Protein AF-A0A7V8VLI4-F1 (afdb_monomer_lite)

Foldseek 3Di:
DPPPPPVQLLVVLVVLLCQLVVLVCCLCVDCPPVVVDFPCCVPQPPPDPVSVVVSVVRSVVSNVSSVVSNVVSVVSD

Sequence (77 aa):
MDERIVTKPLTRAGILLGVGLGGFVDGILLHQILQTHNMLSARLPKTTIPNVEINMFWDGMFHSFTWITTAIGLVLL

Radius of gyration: 17.38 Å; chains: 1; bounding box: 51×19×47 Å

Secondary structure (DSSP, 8-state):
--------THHHHHHHHHHHHHHHHIIIIIIIIS-S--TTTTTS-TTSHHHHHHHHHHHHHHHHHHHHHHHHHHHT-

pLDDT: mean 93.09, std 12.29, range [49.53, 98.81]

Structure (mmCIF, N/CA/C/O backbone):
data_AF-A0A7V8VLI4-F1
#
_entry.id   AF-A0A7V8VLI4-F1
#
loop_
_atom_site.group_PDB
_atom_site.id
_atom_site.type_symbol
_atom_site.label_atom_id
_atom_site.label_alt_id
_atom_site.label_comp_id
_atom_site.label_asym_id
_atom_site.label_entity_id
_atom_site.label_seq_id
_atom_site.pdbx_PDB_ins_code
_atom_site.Cartn_x
_atom_site.Cartn_y
_atom_site.Cartn_z
_atom_site.occupancy
_atom_site.B_iso_or_equiv
_atom_site.auth_seq_id
_atom_site.auth_comp_id
_atom_site.auth_asym_id
_atom_site.auth_atom_id
_atom_site.pdbx_PDB_model_num
ATOM 1 N N . MET A 1 1 ? -33.614 7.543 30.284 1.00 49.53 1 MET A N 1
ATOM 2 C CA . MET A 1 1 ? -32.170 7.262 30.195 1.00 49.53 1 MET A CA 1
ATOM 3 C C . MET A 1 1 ? -31.917 6.846 28.762 1.00 49.53 1 MET A C 1
ATOM 5 O O . MET A 1 1 ? -32.463 5.839 28.340 1.00 49.53 1 MET A O 1
ATOM 9 N N . ASP A 1 2 ? -31.275 7.713 27.984 1.00 51.53 2 ASP A N 1
ATOM 10 C CA . ASP A 1 2 ? -30.998 7.484 26.564 1.00 51.53 2 ASP A CA 1
ATOM 11 C C . ASP A 1 2 ? -29.767 6.575 26.466 1.00 51.53 2 ASP A C 1
ATOM 13 O O . ASP A 1 2 ? -28.632 7.050 26.465 1.00 51.53 2 ASP A O 1
ATOM 17 N N . GLU A 1 3 ? -29.981 5.258 26.478 1.00 56.53 3 GLU A N 1
ATOM 18 C CA . GLU A 1 3 ? -28.949 4.283 26.121 1.00 56.53 3 GLU A CA 1
ATOM 19 C C . GLU A 1 3 ? -28.743 4.321 24.605 1.00 56.53 3 GLU A C 1
ATOM 21 O O . GLU A 1 3 ? -29.060 3.383 23.872 1.00 56.53 3 GLU A O 1
ATOM 26 N N . ARG A 1 4 ? -28.182 5.425 24.100 1.00 61.97 4 ARG A N 1
ATOM 27 C CA . ARG A 1 4 ? -27.504 5.349 22.812 1.00 61.97 4 ARG A CA 1
ATOM 28 C C . ARG A 1 4 ? -26.357 4.390 23.029 1.00 61.97 4 ARG A C 1
ATOM 30 O O . ARG A 1 4 ? -25.381 4.729 23.696 1.00 61.97 4 ARG A O 1
ATOM 37 N N . ILE A 1 5 ? -26.482 3.193 22.468 1.00 61.03 5 ILE A N 1
ATOM 38 C CA . ILE A 1 5 ? -25.342 2.346 22.157 1.00 61.03 5 ILE A CA 1
ATOM 39 C C . ILE A 1 5 ? -24.421 3.241 21.326 1.00 61.03 5 ILE A C 1
ATOM 41 O O . ILE A 1 5 ? -24.611 3.416 20.123 1.00 61.03 5 ILE A O 1
ATOM 45 N N . VAL A 1 6 ? -23.457 3.887 21.981 1.00 60.44 6 VAL A N 1
ATOM 46 C CA . VAL A 1 6 ? -22.305 4.464 21.309 1.00 60.44 6 VAL A CA 1
ATOM 47 C C . VAL A 1 6 ? -21.628 3.239 20.732 1.00 60.44 6 VAL A C 1
ATOM 49 O O . VAL A 1 6 ? -20.910 2.534 21.439 1.00 60.44 6 VAL A O 1
ATOM 52 N N . THR A 1 7 ? -21.948 2.902 19.480 1.00 60.97 7 THR A N 1
ATOM 53 C CA . THR A 1 7 ? -21.198 1.900 18.738 1.00 60.97 7 THR A CA 1
ATOM 54 C C . THR A 1 7 ? -19.781 2.432 18.742 1.00 60.97 7 THR A C 1
ATOM 56 O O . THR A 1 7 ? -19.473 3.390 18.026 1.00 60.97 7 THR A O 1
ATOM 59 N N . LYS A 1 8 ? -18.956 1.901 19.650 1.00 63.81 8 LYS A N 1
ATOM 60 C CA . LYS A 1 8 ? -17.549 2.257 19.754 1.00 63.81 8 LYS A CA 1
ATOM 61 C C . LYS A 1 8 ? -16.985 2.194 18.332 1.00 63.81 8 LYS A C 1
ATOM 63 O O . LYS A 1 8 ? -17.374 1.281 17.597 1.00 63.81 8 LYS A O 1
ATOM 68 N N . PRO A 1 9 ? -16.116 3.123 17.913 1.00 78.12 9 PRO A N 1
ATOM 69 C CA . PRO A 1 9 ? -15.589 3.187 16.547 1.00 78.12 9 PRO A CA 1
ATOM 70 C C . PRO A 1 9 ? -14.816 1.935 16.072 1.00 78.12 9 PRO A C 1
ATOM 72 O O . PRO A 1 9 ? -14.221 1.978 15.005 1.00 78.12 9 PRO A O 1
ATOM 75 N N . LEU A 1 10 ? -14.903 0.803 16.780 1.00 89.62 10 LEU A N 1
ATOM 76 C CA . LEU A 1 10 ? -14.328 -0.514 16.519 1.00 89.62 10 LEU A CA 1
ATOM 77 C C . LEU A 1 10 ? -14.460 -0.984 15.071 1.00 89.62 10 LEU A C 1
ATOM 79 O O . LEU A 1 10 ? -13.489 -1.491 14.527 1.00 89.62 10 LEU A O 1
ATOM 83 N N . THR A 1 11 ? -15.610 -0.804 14.410 1.00 94.00 11 THR A N 1
ATOM 84 C CA . THR A 1 11 ? -15.730 -1.187 12.991 1.00 94.00 11 THR A CA 1
ATOM 85 C C . THR A 1 11 ? -14.833 -0.320 12.110 1.00 94.00 11 THR A C 1
ATOM 87 O O . THR A 1 11 ? -14.153 -0.828 11.227 1.00 94.00 11 THR A O 1
ATOM 90 N N . ARG A 1 12 ? -14.791 0.994 12.362 1.00 94.06 12 ARG A N 1
ATOM 91 C CA . ARG A 1 12 ? -13.946 1.932 11.607 1.00 94.06 1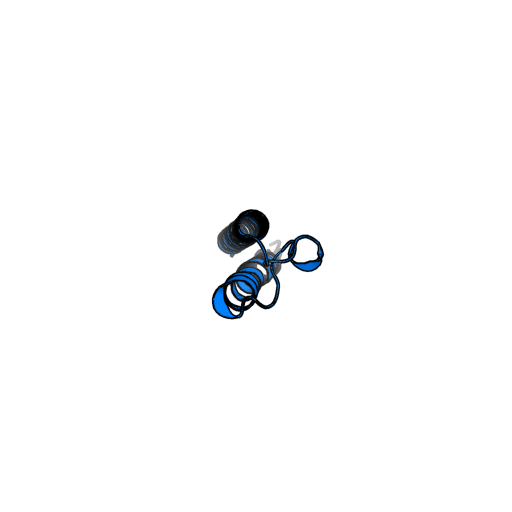2 ARG A CA 1
ATOM 92 C C . ARG A 1 12 ? -12.467 1.701 11.919 1.00 94.06 12 ARG A C 1
ATOM 94 O O . ARG A 1 12 ? -11.666 1.636 10.995 1.00 94.06 12 ARG A O 1
ATOM 101 N N . ALA A 1 13 ? -12.134 1.515 13.194 1.00 95.62 13 ALA A N 1
ATOM 102 C CA . ALA A 1 13 ? -10.800 1.165 13.661 1.00 95.62 13 ALA A CA 1
ATOM 103 C C . ALA A 1 13 ? -10.316 -0.140 13.019 1.00 95.62 13 ALA A C 1
ATOM 105 O O . ALA A 1 13 ? -9.262 -0.164 12.395 1.00 95.62 13 ALA A O 1
ATOM 106 N N . GLY A 1 14 ? -11.130 -1.197 13.077 1.00 96.56 14 GLY A N 1
ATOM 107 C CA . GLY A 1 14 ? -10.832 -2.500 12.489 1.00 96.56 14 GLY A CA 1
ATOM 108 C C . GLY A 1 14 ? -10.638 -2.445 10.974 1.00 96.56 14 GLY A C 1
ATOM 109 O O . GLY A 1 14 ? -9.703 -3.059 10.469 1.00 96.56 14 GLY A O 1
ATOM 110 N N . ILE A 1 15 ? -11.455 -1.669 10.250 1.00 97.38 15 ILE A N 1
ATOM 111 C CA . ILE A 1 15 ? -11.273 -1.464 8.804 1.00 97.38 15 ILE A CA 1
ATOM 112 C C . ILE A 1 15 ? -9.934 -0.776 8.518 1.00 97.38 15 ILE A C 1
ATOM 114 O O . ILE A 1 15 ? -9.168 -1.268 7.694 1.00 97.38 15 ILE A O 1
ATOM 118 N N . LEU A 1 16 ? -9.626 0.334 9.195 1.00 98.06 16 LEU A N 1
ATOM 119 C CA . LEU A 1 16 ? -8.379 1.070 8.955 1.00 98.06 16 LEU A CA 1
ATOM 120 C C . LEU A 1 16 ? -7.143 0.254 9.352 1.00 98.06 16 LEU A C 1
ATOM 122 O O . LEU A 1 16 ? -6.170 0.217 8.603 1.00 98.06 16 LEU A O 1
ATOM 126 N N . LEU A 1 17 ? -7.200 -0.463 10.476 1.00 98.00 17 LEU A N 1
ATOM 127 C CA . LEU A 1 17 ? -6.149 -1.399 10.875 1.00 98.00 17 LEU A CA 1
ATOM 128 C C . LEU A 1 17 ? -5.974 -2.514 9.844 1.00 98.00 17 LEU A C 1
ATOM 130 O O . LEU A 1 17 ? -4.845 -2.812 9.471 1.00 98.00 17 LEU A O 1
ATOM 134 N N . GLY A 1 18 ? -7.063 -3.098 9.340 1.00 98.25 18 GLY A N 1
ATOM 135 C CA . GLY A 1 18 ? -7.011 -4.132 8.308 1.00 98.25 18 GLY A CA 1
ATOM 136 C C . GLY A 1 18 ? -6.382 -3.638 7.004 1.00 98.25 18 GLY A C 1
ATOM 137 O O . GLY A 1 18 ? -5.510 -4.309 6.459 1.00 98.25 18 GLY A O 1
ATOM 138 N N . VAL A 1 19 ? -6.765 -2.447 6.532 1.00 98.50 19 VAL A N 1
ATOM 139 C CA . VAL A 1 19 ? -6.179 -1.829 5.329 1.00 98.50 19 VAL A CA 1
ATOM 140 C C . VAL A 1 19 ? -4.694 -1.528 5.535 1.00 98.50 19 VAL A C 1
ATOM 142 O O . VAL A 1 19 ? -3.874 -1.879 4.690 1.00 98.50 19 VAL A O 1
ATOM 145 N N . GLY A 1 20 ? -4.331 -0.906 6.659 1.00 98.56 20 GLY A N 1
ATOM 146 C CA . GLY A 1 20 ? -2.950 -0.533 6.950 1.00 98.56 20 GLY A CA 1
ATOM 147 C C . GLY A 1 20 ? -2.030 -1.743 7.139 1.00 98.56 20 GLY A C 1
ATOM 148 O O . GLY A 1 20 ? -1.010 -1.858 6.463 1.00 98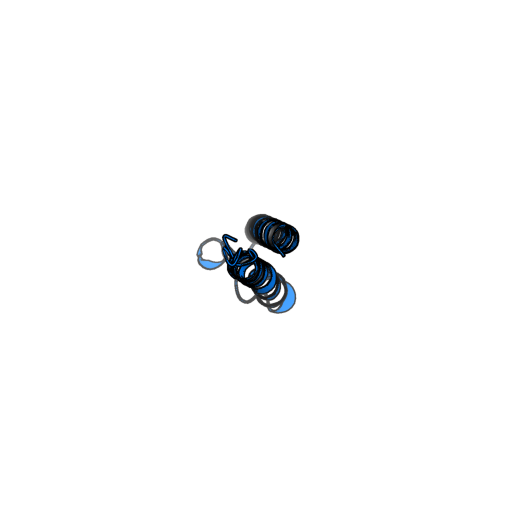.56 20 GLY A O 1
ATOM 149 N N . LEU A 1 21 ? -2.414 -2.690 7.998 1.00 98.62 21 LEU A N 1
ATOM 150 C CA . LEU A 1 21 ? -1.638 -3.908 8.248 1.00 98.62 21 LEU A CA 1
ATOM 151 C C . LEU A 1 21 ? -1.601 -4.824 7.021 1.00 98.62 21 LEU A C 1
ATOM 153 O O . LEU A 1 21 ? -0.545 -5.366 6.707 1.00 98.62 21 LEU A O 1
ATOM 157 N N . GLY A 1 22 ? -2.710 -4.959 6.289 1.00 98.69 22 GLY A N 1
ATOM 158 C CA . GLY A 1 22 ? -2.747 -5.702 5.029 1.00 98.69 22 GLY A CA 1
ATOM 159 C C . GLY A 1 22 ? -1.813 -5.101 3.979 1.00 98.69 22 GLY A C 1
ATOM 160 O O . GLY A 1 22 ? -1.064 -5.832 3.337 1.00 98.69 22 GLY A O 1
ATOM 161 N N . GLY A 1 23 ? -1.776 -3.771 3.867 1.00 98.50 23 GLY A N 1
ATOM 162 C CA . GLY A 1 23 ? -0.825 -3.080 3.001 1.00 98.50 23 GLY A CA 1
ATOM 163 C C . GLY A 1 23 ? 0.635 -3.249 3.440 1.00 98.50 23 GLY A C 1
ATOM 164 O O . GLY A 1 23 ? 1.514 -3.365 2.593 1.00 98.50 23 GLY A O 1
ATOM 165 N N . PHE A 1 24 ? 0.920 -3.344 4.744 1.00 98.50 24 PHE A N 1
ATOM 166 C CA . PHE A 1 24 ? 2.261 -3.722 5.204 1.00 98.50 24 PHE A CA 1
ATOM 167 C C . PHE A 1 24 ? 2.635 -5.146 4.809 1.00 98.50 24 PHE A C 1
ATOM 169 O O . PHE A 1 24 ? 3.764 -5.364 4.377 1.00 98.50 24 PHE A O 1
ATOM 176 N N . VAL A 1 25 ? 1.712 -6.103 4.939 1.00 98.69 25 VAL A N 1
ATOM 177 C CA . VAL A 1 25 ? 1.943 -7.482 4.489 1.00 98.69 25 VAL A CA 1
ATOM 178 C C . VAL A 1 25 ? 2.250 -7.501 2.991 1.00 98.69 25 VAL A C 1
ATOM 180 O O . VAL A 1 25 ? 3.230 -8.125 2.596 1.00 98.69 25 VAL A O 1
ATOM 183 N N . ASP A 1 26 ? 1.481 -6.777 2.177 1.00 98.50 26 ASP A N 1
ATOM 184 C CA . ASP A 1 26 ? 1.744 -6.623 0.742 1.00 98.50 26 ASP A CA 1
ATOM 185 C C . ASP A 1 26 ? 3.121 -5.997 0.465 1.00 98.50 26 ASP A C 1
ATOM 187 O O . ASP A 1 26 ? 3.952 -6.600 -0.209 1.00 98.50 26 ASP A O 1
ATOM 191 N N . GLY A 1 27 ? 3.429 -4.836 1.044 1.00 98.06 27 GLY A N 1
ATOM 192 C CA . GLY A 1 27 ? 4.696 -4.158 0.767 1.00 98.06 27 GLY A CA 1
ATOM 193 C C . GLY A 1 27 ? 5.927 -4.936 1.261 1.00 98.06 27 GLY A C 1
ATOM 194 O O . GLY A 1 27 ? 6.920 -5.054 0.546 1.00 98.06 27 GLY A O 1
ATOM 195 N N . ILE A 1 28 ? 5.868 -5.550 2.448 1.00 98.25 28 ILE A N 1
ATOM 196 C CA . ILE A 1 28 ? 6.987 -6.348 2.977 1.00 98.25 28 ILE A CA 1
ATOM 197 C C . ILE A 1 28 ? 7.136 -7.642 2.175 1.00 98.25 28 ILE A C 1
ATOM 199 O O . ILE A 1 28 ? 8.226 -7.963 1.701 1.00 98.25 28 ILE A O 1
ATOM 203 N N . LEU A 1 29 ? 6.057 -8.413 2.015 1.00 98.44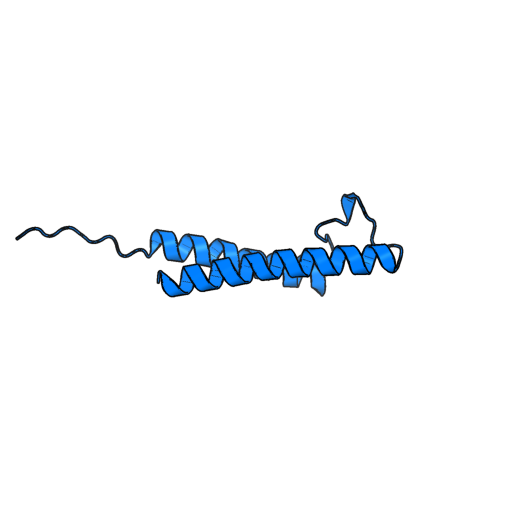 29 LEU A N 1
ATOM 204 C CA . LEU A 1 29 ? 6.162 -9.716 1.370 1.00 98.44 29 LEU A CA 1
ATOM 205 C C . LEU A 1 29 ? 6.296 -9.580 -0.145 1.00 98.44 29 LEU A C 1
ATOM 207 O O . LEU A 1 29 ? 7.195 -10.189 -0.712 1.00 98.44 29 LEU A O 1
ATOM 211 N N . LEU A 1 30 ? 5.4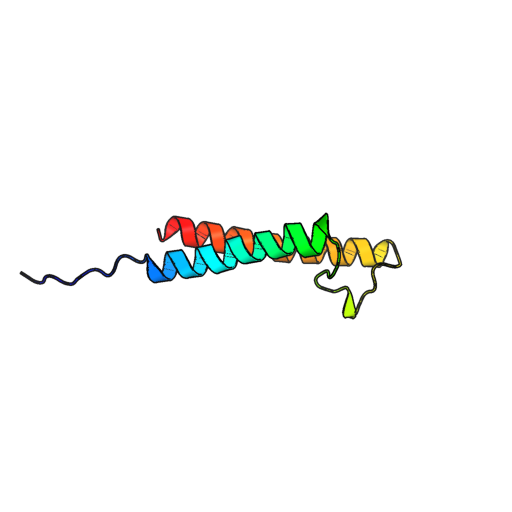39 -8.808 -0.813 1.00 98.19 30 LEU A N 1
ATOM 212 C CA . LEU A 1 30 ? 5.351 -8.786 -2.275 1.00 98.19 30 LEU A CA 1
ATOM 213 C C . LEU A 1 30 ? 6.292 -7.765 -2.925 1.00 98.19 30 LEU A C 1
ATOM 215 O O . LEU A 1 30 ? 6.872 -8.098 -3.961 1.00 98.19 30 LEU A O 1
ATOM 219 N N . HIS A 1 31 ? 6.497 -6.576 -2.340 1.00 98.00 31 HIS A N 1
ATOM 220 C CA . HIS A 1 31 ? 7.396 -5.563 -2.931 1.00 98.00 31 HIS A CA 1
ATOM 221 C C . HIS A 1 31 ? 8.860 -5.773 -2.534 1.00 98.00 31 HIS A C 1
ATOM 223 O O . HIS A 1 31 ? 9.745 -5.593 -3.376 1.00 98.00 31 HIS A O 1
ATOM 229 N N . GLN A 1 32 ? 9.125 -6.185 -1.286 1.00 96.94 32 GLN A N 1
ATOM 230 C CA . GLN A 1 32 ? 10.486 -6.254 -0.731 1.00 96.94 32 GLN A CA 1
ATOM 231 C C . GLN A 1 32 ? 11.088 -7.665 -0.709 1.00 96.94 32 GLN A C 1
ATOM 233 O O . GLN A 1 32 ? 12.185 -7.846 -1.235 1.00 96.94 32 GLN A O 1
ATOM 238 N N . ILE A 1 33 ? 10.410 -8.657 -0.115 1.00 98.31 33 ILE A N 1
ATOM 239 C CA . ILE A 1 33 ? 10.960 -10.019 0.034 1.00 98.31 33 ILE A CA 1
ATOM 240 C C . ILE A 1 33 ? 10.846 -10.806 -1.273 1.00 98.31 33 ILE A C 1
ATOM 242 O O . ILE A 1 33 ? 11.850 -11.259 -1.815 1.00 98.31 33 ILE A O 1
ATOM 246 N N . LEU A 1 34 ? 9.625 -10.980 -1.782 1.00 97.81 34 LEU A N 1
ATOM 247 C CA . LEU A 1 34 ? 9.352 -11.741 -3.004 1.00 97.81 34 LEU A CA 1
ATOM 248 C C . LEU A 1 34 ? 9.570 -10.909 -4.265 1.00 97.81 34 LEU A C 1
ATOM 250 O O . LEU A 1 34 ? 9.715 -11.474 -5.347 1.00 97.81 34 LEU A O 1
ATOM 254 N N . GLN A 1 35 ? 9.556 -9.580 -4.137 1.00 96.06 35 GLN A N 1
ATOM 255 C CA . GLN A 1 35 ? 9.817 -8.629 -5.221 1.00 96.06 35 GLN A CA 1
ATOM 256 C C . GLN A 1 35 ? 8.987 -8.895 -6.490 1.00 96.06 35 GLN A C 1
ATOM 258 O O . GLN A 1 35 ? 9.427 -8.599 -7.605 1.00 96.06 35 GLN A O 1
ATOM 263 N N . THR A 1 36 ? 7.796 -9.476 -6.339 1.00 96.75 36 THR A N 1
ATOM 264 C CA . THR A 1 36 ? 6.975 -9.964 -7.455 1.00 96.75 36 THR A CA 1
ATOM 265 C C . THR A 1 36 ? 6.341 -8.810 -8.221 1.00 96.75 36 THR A C 1
ATOM 267 O O . THR A 1 36 ? 6.236 -8.861 -9.443 1.00 96.75 36 THR A O 1
ATOM 270 N N . HIS A 1 37 ? 5.964 -7.745 -7.517 1.00 96.50 37 HIS A N 1
ATOM 271 C CA . HIS A 1 37 ? 5.517 -6.496 -8.114 1.00 96.50 37 HIS A CA 1
ATOM 272 C C . HIS A 1 37 ? 5.930 -5.325 -7.217 1.00 96.50 37 HIS A C 1
ATOM 274 O O . HIS A 1 37 ? 6.087 -5.491 -6.015 1.00 96.50 37 HIS A O 1
ATOM 280 N N . ASN A 1 38 ? 6.128 -4.159 -7.820 1.00 97.38 38 ASN A N 1
ATOM 281 C CA . ASN A 1 38 ? 6.344 -2.871 -7.153 1.00 97.38 38 ASN A CA 1
ATOM 282 C C . ASN A 1 38 ? 5.408 -1.852 -7.801 1.00 97.38 38 ASN A C 1
ATOM 284 O O . ASN A 1 38 ? 4.926 -2.091 -8.919 1.00 97.38 38 ASN A O 1
ATOM 288 N N . MET A 1 39 ? 5.191 -0.712 -7.152 1.00 97.56 39 MET A N 1
ATOM 289 C CA . MET A 1 39 ? 4.132 0.236 -7.521 1.00 97.56 39 MET A CA 1
ATOM 290 C C . MET A 1 39 ? 4.109 0.637 -9.003 1.00 97.56 39 MET A C 1
ATOM 292 O O . MET A 1 39 ? 3.035 0.786 -9.585 1.00 97.56 39 MET A O 1
ATOM 296 N N . LEU A 1 40 ? 5.275 0.786 -9.640 1.00 97.62 40 LEU A N 1
ATOM 297 C CA . LEU A 1 40 ? 5.381 1.191 -11.045 1.00 97.62 40 LEU A CA 1
ATOM 298 C C . LEU A 1 40 ? 5.989 0.121 -11.951 1.00 97.62 40 LEU A C 1
ATOM 300 O O . LEU A 1 40 ? 6.198 0.383 -13.132 1.00 97.62 40 LEU A O 1
ATOM 304 N N . SER A 1 41 ? 6.234 -1.086 -11.448 1.00 96.88 41 SER A N 1
ATOM 305 C CA . SER A 1 41 ? 7.035 -2.111 -12.136 1.00 96.88 41 SER A CA 1
ATOM 306 C C . SER A 1 41 ? 6.454 -2.564 -13.480 1.00 96.88 41 SER A C 1
ATOM 308 O O . SER A 1 41 ? 7.208 -2.913 -14.386 1.00 96.88 41 SER A O 1
ATOM 310 N N . ALA A 1 42 ? 5.130 -2.482 -13.646 1.00 96.81 42 ALA A N 1
ATOM 311 C CA . ALA A 1 42 ? 4.450 -2.773 -14.908 1.00 96.81 42 ALA A CA 1
ATOM 312 C C . ALA A 1 42 ? 4.749 -1.743 -16.017 1.00 96.81 42 ALA A C 1
ATOM 314 O O . ALA A 1 42 ? 4.661 -2.066 -17.198 1.00 96.81 42 ALA A O 1
ATOM 315 N N . ARG A 1 43 ? 5.098 -0.502 -15.649 1.00 97.38 43 ARG A N 1
ATOM 316 C CA . ARG A 1 43 ? 5.407 0.594 -16.586 1.00 97.38 43 ARG A CA 1
ATOM 317 C C . ARG A 1 43 ? 6.890 0.957 -16.611 1.00 97.38 43 ARG A C 1
ATOM 319 O O . ARG A 1 43 ? 7.399 1.372 -17.647 1.00 97.38 43 ARG A O 1
ATOM 326 N N . LEU A 1 44 ? 7.567 0.806 -15.480 1.00 97.00 44 LEU A N 1
ATOM 327 C CA . LEU A 1 44 ? 8.990 1.036 -15.266 1.00 97.00 44 LEU A CA 1
ATOM 328 C C . LEU A 1 44 ? 9.622 -0.282 -14.802 1.00 97.00 44 LEU A C 1
ATOM 330 O O . LEU A 1 44 ? 9.740 -0.512 -13.595 1.00 97.00 44 LEU A O 1
ATOM 334 N N . PRO A 1 45 ? 10.007 -1.168 -15.740 1.00 96.75 45 PRO A N 1
ATOM 335 C CA . PRO A 1 45 ? 10.602 -2.454 -15.403 1.00 96.75 45 PRO A CA 1
ATOM 336 C C . PRO A 1 45 ? 11.871 -2.284 -14.568 1.00 96.75 45 PRO A C 1
ATOM 338 O O . PRO A 1 45 ? 12.701 -1.422 -14.859 1.00 96.75 45 PRO A O 1
ATOM 341 N N . LYS A 1 46 ? 12.059 -3.151 -13.570 1.00 95.69 46 LYS A N 1
ATOM 342 C CA . LYS A 1 46 ? 13.206 -3.154 -12.640 1.00 95.69 46 LYS A CA 1
ATOM 343 C C . LYS A 1 46 ? 14.509 -3.684 -13.267 1.00 95.69 46 LYS A C 1
ATOM 345 O O . LYS A 1 46 ? 15.243 -4.437 -12.640 1.00 95.69 46 LYS A O 1
ATOM 350 N N . THR A 1 47 ? 14.774 -3.343 -14.525 1.00 96.50 47 THR A N 1
ATOM 351 C CA . THR A 1 47 ? 15.950 -3.794 -15.290 1.00 96.50 47 THR A CA 1
ATOM 352 C C . THR A 1 47 ? 17.080 -2.766 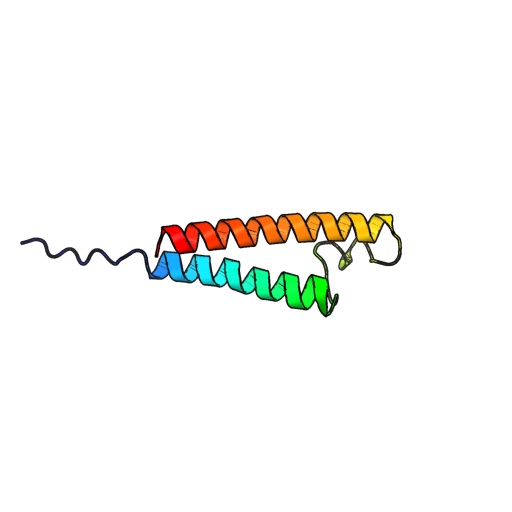-15.315 1.00 96.50 47 THR A C 1
ATOM 354 O O . THR A 1 47 ? 18.180 -3.077 -15.763 1.00 96.50 47 THR A O 1
ATOM 357 N N . THR A 1 48 ? 16.831 -1.546 -14.832 1.00 97.94 48 THR A N 1
ATOM 358 C CA . THR A 1 48 ? 17.820 -0.466 -14.732 1.00 97.94 48 THR A CA 1
ATOM 359 C C . THR A 1 48 ? 17.807 0.135 -13.330 1.00 97.94 48 THR A C 1
ATOM 361 O O . THR A 1 48 ? 16.766 0.155 -12.671 1.00 97.94 48 THR A O 1
ATOM 364 N N . ILE A 1 49 ? 18.952 0.657 -12.879 1.00 98.12 49 ILE A N 1
ATOM 365 C CA . ILE A 1 49 ? 19.074 1.289 -11.556 1.00 98.12 49 ILE A CA 1
ATOM 366 C C . ILE A 1 49 ? 18.088 2.457 -11.378 1.00 98.12 49 ILE A C 1
ATOM 368 O O . ILE A 1 49 ? 17.359 2.434 -10.388 1.00 98.12 49 ILE A O 1
ATOM 372 N N . PRO A 1 50 ? 17.930 3.395 -12.339 1.00 98.25 50 PRO A N 1
ATOM 373 C CA . PRO A 1 50 ? 16.950 4.471 -12.187 1.00 98.25 50 PRO A CA 1
ATOM 374 C C . PRO A 1 50 ? 15.514 3.961 -12.018 1.00 98.25 50 PRO A C 1
ATOM 376 O O . PRO A 1 50 ? 14.756 4.487 -11.207 1.00 98.25 50 PRO A O 1
ATOM 379 N N . ASN A 1 51 ? 15.124 2.902 -12.736 1.00 98.06 51 ASN A N 1
ATOM 380 C CA . ASN A 1 51 ? 13.785 2.336 -12.584 1.00 98.06 51 ASN A CA 1
ATOM 381 C C . ASN A 1 51 ? 13.605 1.655 -11.223 1.00 98.06 51 ASN A C 1
ATOM 383 O O . ASN A 1 51 ? 12.520 1.739 -10.650 1.00 98.06 51 ASN A O 1
ATOM 387 N N . VAL A 1 52 ? 14.637 0.988 -10.699 1.00 97.44 52 VAL A N 1
ATOM 388 C CA . VAL A 1 52 ? 14.608 0.399 -9.351 1.00 97.44 52 VAL A CA 1
ATOM 389 C C . VAL A 1 52 ? 14.455 1.491 -8.293 1.00 97.44 52 VAL A C 1
ATOM 391 O O . VAL A 1 52 ? 13.584 1.369 -7.438 1.00 97.44 52 VAL A O 1
ATOM 394 N N . GLU A 1 53 ? 15.221 2.579 -8.385 1.00 98.31 53 GLU A N 1
ATOM 395 C CA . GLU A 1 53 ? 15.136 3.717 -7.458 1.00 98.31 53 GLU A CA 1
ATOM 396 C C . GLU A 1 53 ? 13.752 4.376 -7.480 1.00 98.31 53 GLU A C 1
ATOM 398 O O . GLU A 1 53 ? 13.171 4.638 -6.426 1.00 98.31 53 GLU A O 1
ATOM 403 N N . ILE A 1 54 ? 13.182 4.584 -8.672 1.00 98.50 54 ILE A N 1
ATOM 404 C CA . ILE A 1 54 ? 11.832 5.141 -8.811 1.00 98.50 54 ILE A CA 1
ATOM 405 C C . ILE A 1 54 ? 10.789 4.196 -8.200 1.00 98.50 54 ILE A C 1
ATOM 407 O O . ILE A 1 54 ? 9.920 4.654 -7.462 1.00 98.50 54 ILE A O 1
ATOM 411 N N . ASN A 1 55 ? 10.859 2.889 -8.472 1.00 98.31 55 ASN A N 1
ATOM 412 C CA . ASN A 1 55 ? 9.943 1.925 -7.855 1.00 98.31 55 ASN A CA 1
ATOM 413 C C . ASN A 1 55 ? 10.074 1.931 -6.326 1.00 98.31 55 ASN A C 1
ATOM 415 O O . ASN A 1 55 ? 9.064 2.041 -5.641 1.00 98.31 55 ASN A O 1
ATOM 419 N N . MET A 1 56 ? 11.302 1.921 -5.802 1.00 97.94 56 MET A N 1
ATOM 420 C CA . MET A 1 56 ? 11.580 1.958 -4.365 1.00 97.94 56 MET A CA 1
ATOM 421 C C . MET A 1 56 ? 11.010 3.215 -3.692 1.00 97.94 56 MET A C 1
ATOM 423 O O . MET A 1 56 ? 10.444 3.129 -2.603 1.00 97.94 56 MET A O 1
ATOM 427 N N . PHE A 1 57 ? 11.109 4.380 -4.342 1.00 98.62 57 PHE A N 1
ATOM 428 C CA . PHE A 1 57 ? 10.483 5.609 -3.850 1.00 98.62 57 PHE A CA 1
ATOM 429 C C . PHE A 1 57 ? 8.961 5.454 -3.723 1.00 98.62 57 PHE A C 1
ATOM 431 O O . PHE A 1 57 ? 8.381 5.801 -2.692 1.00 98.62 57 PHE A O 1
ATOM 438 N N . TRP A 1 58 ? 8.308 4.907 -4.751 1.00 98.56 58 TRP A N 1
ATOM 439 C CA . TRP A 1 58 ? 6.857 4.726 -4.743 1.00 98.56 58 TRP A CA 1
ATOM 440 C C . TRP A 1 58 ? 6.386 3.640 -3.775 1.00 98.56 58 TRP A C 1
ATOM 442 O O . TRP A 1 58 ? 5.337 3.817 -3.155 1.00 98.56 58 TRP A O 1
ATOM 452 N N . ASP A 1 59 ? 7.169 2.584 -3.561 1.00 98.25 59 ASP A N 1
ATOM 453 C CA . ASP A 1 59 ? 6.906 1.609 -2.499 1.00 98.25 59 ASP A CA 1
ATOM 454 C C . ASP A 1 59 ? 7.004 2.274 -1.112 1.00 98.25 59 ASP A C 1
ATOM 456 O O . ASP A 1 59 ? 6.179 2.028 -0.235 1.00 98.25 59 ASP A O 1
ATOM 460 N N . GLY A 1 60 ? 7.952 3.199 -0.911 1.00 98.44 60 GLY A N 1
ATOM 461 C CA . GLY A 1 60 ? 8.050 4.007 0.312 1.00 98.44 60 GLY A CA 1
ATOM 462 C C . GLY A 1 60 ? 6.846 4.934 0.536 1.00 98.44 60 GLY A C 1
ATOM 463 O O . GLY A 1 60 ? 6.354 5.069 1.662 1.00 98.44 60 GLY A O 1
ATOM 464 N N . MET A 1 61 ? 6.321 5.537 -0.533 1.00 98.75 61 MET A N 1
ATOM 465 C CA . MET A 1 61 ? 5.085 6.328 -0.478 1.00 98.75 61 MET A CA 1
ATOM 466 C C . MET A 1 61 ? 3.872 5.456 -0.131 1.00 98.75 61 MET A C 1
ATOM 468 O O . MET A 1 61 ? 3.053 5.850 0.703 1.00 98.75 61 MET A O 1
ATOM 472 N N . PHE A 1 62 ? 3.782 4.256 -0.711 1.00 98.62 62 PHE A N 1
ATOM 473 C CA . PHE A 1 62 ? 2.769 3.264 -0.353 1.00 98.62 62 PHE A CA 1
ATOM 474 C C . PHE A 1 62 ? 2.871 2.875 1.128 1.00 98.62 62 PHE A C 1
ATOM 476 O O . PHE A 1 62 ? 1.881 2.968 1.851 1.00 98.62 62 PHE A O 1
ATOM 483 N N . HIS A 1 63 ? 4.071 2.574 1.627 1.00 98.50 63 HIS A N 1
ATOM 484 C CA . HIS A 1 63 ? 4.293 2.279 3.044 1.00 98.50 63 HIS A CA 1
ATOM 485 C C . HIS A 1 63 ? 3.928 3.435 3.978 1.00 98.50 63 HIS A C 1
ATOM 487 O O . HIS A 1 63 ? 3.401 3.217 5.067 1.00 98.50 63 HIS A O 1
ATOM 493 N N . SER A 1 64 ? 4.175 4.677 3.568 1.00 98.75 64 SER A N 1
ATOM 494 C CA . SER A 1 64 ? 3.770 5.844 4.356 1.00 98.75 64 SER A CA 1
ATOM 495 C C . SER A 1 64 ? 2.243 5.927 4.467 1.00 98.75 64 SER A C 1
ATOM 497 O O . SER A 1 64 ? 1.712 6.169 5.552 1.00 98.75 64 SER A O 1
ATOM 499 N N . PHE A 1 65 ? 1.520 5.646 3.377 1.00 98.62 65 PHE A N 1
ATOM 500 C CA . PHE A 1 65 ? 0.059 5.552 3.392 1.00 98.62 65 PHE A CA 1
ATOM 501 C C . PHE A 1 65 ? -0.444 4.418 4.301 1.00 98.62 65 PHE A C 1
ATOM 503 O O . PHE A 1 65 ? -1.344 4.642 5.118 1.00 98.62 65 PHE A O 1
ATOM 510 N N . THR A 1 66 ? 0.142 3.218 4.218 1.00 98.62 66 THR A N 1
ATOM 511 C CA . THR A 1 66 ? -0.253 2.085 5.074 1.00 98.62 66 THR A CA 1
ATOM 512 C C . THR A 1 66 ? 0.037 2.368 6.547 1.00 98.62 66 THR A C 1
ATOM 514 O O . THR A 1 66 ? -0.786 2.052 7.411 1.00 98.62 66 THR A O 1
ATOM 517 N N . TRP A 1 67 ? 1.159 3.031 6.844 1.00 98.69 67 TRP A N 1
ATOM 518 C CA . TRP A 1 67 ? 1.525 3.458 8.193 1.00 98.69 67 TRP A CA 1
ATOM 519 C C . TRP A 1 67 ? 0.518 4.454 8.769 1.00 98.69 67 TRP A C 1
ATOM 521 O O . TRP A 1 67 ? -0.018 4.216 9.850 1.00 98.69 67 TRP A O 1
ATOM 531 N N . ILE A 1 68 ? 0.200 5.526 8.033 1.00 98.81 68 ILE A N 1
ATOM 532 C CA . ILE A 1 68 ? -0.77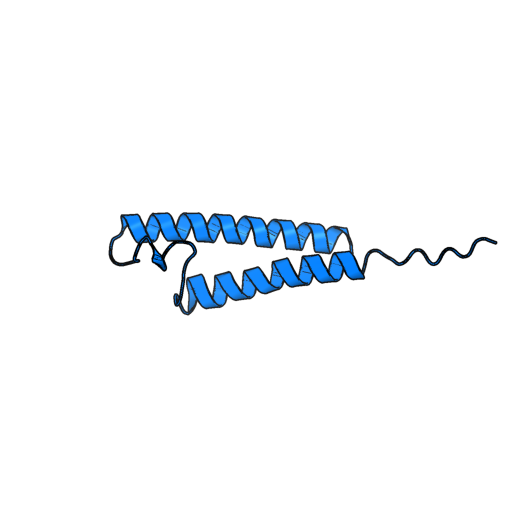5 6.540 8.467 1.00 98.81 68 ILE A CA 1
ATOM 533 C C . ILE A 1 68 ? -2.140 5.890 8.705 1.00 98.81 68 ILE A C 1
ATOM 535 O O . ILE A 1 68 ? -2.773 6.133 9.731 1.00 98.81 68 ILE A O 1
ATOM 539 N N . THR A 1 69 ? -2.576 5.019 7.794 1.00 98.50 69 THR A N 1
ATOM 540 C CA . THR A 1 69 ? -3.857 4.311 7.917 1.00 98.50 69 THR A CA 1
ATOM 541 C C . THR A 1 69 ? -3.884 3.430 9.169 1.00 98.50 69 THR A C 1
ATOM 543 O O . THR A 1 69 ? -4.855 3.462 9.925 1.00 98.50 69 THR A O 1
ATOM 546 N N . THR A 1 70 ? -2.789 2.714 9.445 1.00 98.56 70 THR A N 1
ATOM 547 C CA . THR A 1 70 ? -2.633 1.916 10.672 1.00 98.56 70 THR A CA 1
ATOM 548 C C . THR A 1 70 ? -2.694 2.802 11.916 1.00 98.56 70 THR A C 1
ATOM 550 O O . THR A 1 70 ? -3.427 2.489 12.850 1.00 98.56 70 THR A O 1
ATOM 553 N N . ALA A 1 71 ? -1.978 3.929 11.928 1.00 98.50 71 ALA A N 1
ATOM 554 C CA . ALA A 1 71 ? -1.956 4.856 13.057 1.00 98.50 71 ALA A CA 1
ATOM 555 C C . ALA A 1 71 ? -3.347 5.443 13.350 1.00 98.50 71 ALA A C 1
ATOM 557 O O . ALA A 1 71 ? -3.765 5.472 14.505 1.00 98.50 71 ALA A O 1
ATOM 558 N N . ILE A 1 72 ? -4.105 5.842 12.321 1.00 97.94 72 ILE A N 1
ATOM 559 C CA . ILE A 1 72 ? -5.492 6.304 12.493 1.00 97.94 72 ILE A CA 1
ATOM 560 C C . ILE A 1 72 ? -6.363 5.166 13.038 1.00 97.94 72 ILE A C 1
ATOM 562 O O . ILE A 1 72 ? -7.156 5.385 13.950 1.00 97.94 72 ILE A O 1
ATOM 566 N N . GLY A 1 73 ? -6.197 3.946 12.521 1.00 96.69 73 GLY A N 1
ATOM 567 C CA . GLY A 1 73 ? -6.883 2.764 13.034 1.00 96.69 73 GLY A CA 1
ATOM 568 C C . GLY A 1 73 ? -6.625 2.522 14.524 1.00 96.69 73 GLY A C 1
ATOM 569 O O . GLY A 1 73 ? -7.572 2.259 15.257 1.00 96.69 73 GLY A O 1
ATOM 570 N N . LEU A 1 74 ? -5.378 2.687 14.982 1.00 96.94 74 LEU A N 1
ATOM 571 C CA . LEU A 1 74 ? -5.006 2.590 16.399 1.00 96.94 74 LEU A CA 1
ATOM 572 C C . LEU A 1 74 ? -5.614 3.713 17.246 1.00 96.94 74 LEU A C 1
ATOM 574 O O . LEU A 1 74 ? -6.047 3.456 18.359 1.00 96.94 74 LEU A O 1
ATOM 578 N N . VAL A 1 75 ? -5.668 4.945 16.730 1.00 95.88 75 VAL A N 1
ATOM 579 C CA . VAL A 1 75 ? -6.280 6.087 17.436 1.00 95.88 75 VAL A CA 1
ATOM 580 C C . VAL A 1 75 ? -7.794 5.911 17.605 1.00 95.88 75 VAL A C 1
ATOM 582 O O . VAL A 1 75 ? -8.368 6.414 18.567 1.00 95.88 75 VAL A O 1
ATOM 585 N N . LEU A 1 76 ? -8.452 5.225 16.667 1.00 93.00 76 LEU A N 1
ATOM 586 C CA . LEU A 1 76 ? -9.891 4.959 16.715 1.00 93.00 76 LEU A CA 1
ATOM 587 C C . LEU A 1 76 ? -10.273 3.710 17.525 1.00 93.00 76 LEU A C 1
ATOM 589 O O . LEU A 1 76 ? -11.472 3.488 17.714 1.00 93.00 76 LEU A O 1
ATOM 593 N N . LEU A 1 77 ? -9.310 2.874 17.921 1.00 89.25 77 LEU A N 1
ATOM 594 C CA . LEU A 1 77 ? -9.545 1.629 18.659 1.00 89.25 77 LEU A CA 1
ATOM 595 C C . LEU A 1 77 ? -9.786 1.903 20.150 1.00 89.25 77 LEU A C 1
ATOM 597 O O . LEU A 1 77 ? -10.800 1.378 20.669 1.00 89.25 77 LEU A O 1
#